Protein AF-U5N2F0-F1 (afdb_monomer_lite)

Radius of gyration: 14.24 Å; chains: 1; bounding box: 28×29×33 Å

InterPro domains:
  IPR009071 High mobility group box domain [PF00505] (1-65)
  IPR009071 High mobility group box domain [PS50118] (1-65)
  IPR009071 High mobility group box domain [SM00398] (1-66)
  IPR036910 High mobility group box domain superfamily [G3DSA:1.10.30.10] (1-67)
  IPR036910 High mobility group box domain superfamily [SSF47095] (1-67)
  IPR050140 SRY-related HMG-box transcription factor-like [PTHR10270] (1-67)

Foldseek 3Di:
DALLCQVLVVVLVVV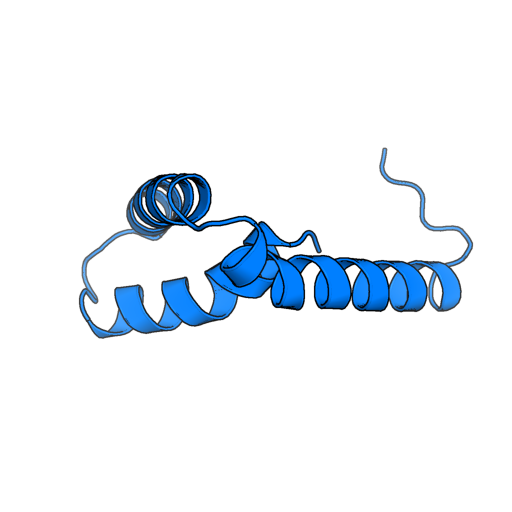CVVPVPDDSVRSVVVSVVVVVVDDPVRSVVSRVVRVVVVVVCCVVCVPDDDD

Structure (mmCIF, N/CA/C/O backbone):
data_AF-U5N2F0-F1
#
_entry.id   AF-U5N2F0-F1
#
loop_
_atom_site.group_PDB
_atom_site.id
_atom_site.type_symbol
_atom_site.label_atom_id
_atom_site.label_alt_id
_atom_site.label_comp_id
_atom_site.label_asym_id
_atom_site.label_entity_id
_atom_site.label_seq_id
_atom_site.pdbx_PDB_ins_code
_atom_site.Cartn_x
_atom_site.Cartn_y
_atom_site.Cartn_z
_atom_site.occupancy
_atom_site.B_iso_or_equiv
_atom_site.auth_seq_id
_atom_site.auth_comp_id
_atom_site.auth_asym_id
_atom_site.auth_atom_id
_atom_site.pdbx_PDB_model_num
ATOM 1 N N . MET A 1 1 ? 2.852 4.458 -9.687 1.00 85.25 1 MET A N 1
ATOM 2 C CA . MET A 1 1 ? 2.250 3.882 -8.459 1.00 85.25 1 MET A CA 1
ATOM 3 C C . MET A 1 1 ? 3.345 3.175 -7.664 1.00 85.25 1 MET A C 1
ATOM 5 O O . MET A 1 1 ? 4.147 2.494 -8.288 1.00 85.25 1 MET A O 1
ATOM 9 N N . ASN A 1 2 ? 3.441 3.374 -6.344 1.00 94.31 2 ASN A N 1
ATOM 10 C CA . ASN A 1 2 ? 4.442 2.700 -5.495 1.00 94.31 2 ASN A CA 1
ATOM 11 C C . ASN A 1 2 ? 3.839 1.487 -4.755 1.00 94.31 2 ASN A C 1
ATOM 13 O O . ASN A 1 2 ? 2.624 1.303 -4.777 1.00 94.31 2 ASN A O 1
ATOM 17 N N . ALA A 1 3 ? 4.674 0.682 -4.088 1.00 96.19 3 ALA A N 1
ATOM 18 C CA . ALA A 1 3 ? 4.255 -0.553 -3.410 1.00 96.19 3 ALA A CA 1
ATOM 19 C C . ALA A 1 3 ? 3.126 -0.331 -2.391 1.00 96.19 3 ALA A C 1
ATOM 21 O O . ALA A 1 3 ? 2.125 -1.045 -2.400 1.00 96.19 3 ALA A O 1
ATOM 22 N N . PHE A 1 4 ? 3.238 0.724 -1.578 1.00 96.88 4 PHE A N 1
ATOM 23 C CA . PHE A 1 4 ? 2.194 1.107 -0.631 1.00 96.88 4 PHE A CA 1
ATOM 24 C C . PHE A 1 4 ? 0.875 1.442 -1.335 1.00 96.88 4 PHE A C 1
ATOM 26 O O . PHE A 1 4 ? -0.187 1.038 -0.877 1.00 96.88 4 PHE A O 1
ATOM 33 N N . MET A 1 5 ? 0.905 2.164 -2.458 1.00 96.25 5 MET A N 1
ATOM 34 C CA . MET A 1 5 ? -0.306 2.483 -3.220 1.00 96.25 5 MET A CA 1
ATOM 35 C C . MET A 1 5 ? -0.957 1.237 -3.835 1.00 96.25 5 MET A C 1
ATOM 37 O O . MET A 1 5 ? -2.185 1.163 -3.859 1.00 96.25 5 MET A O 1
ATOM 41 N N . VAL A 1 6 ? -0.161 0.259 -4.287 1.00 96.81 6 VAL A N 1
ATOM 42 C CA . VAL A 1 6 ? -0.670 -1.025 -4.804 1.00 96.81 6 VAL A CA 1
ATOM 43 C C . VAL A 1 6 ? -1.397 -1.793 -3.697 1.00 96.81 6 VAL A C 1
ATOM 45 O O . VAL A 1 6 ? -2.553 -2.175 -3.871 1.00 96.81 6 VAL A O 1
ATOM 48 N N . TRP A 1 7 ? -0.761 -1.952 -2.534 1.00 97.38 7 TRP A N 1
ATOM 49 C CA . TRP A 1 7 ? -1.341 -2.641 -1.378 1.00 97.38 7 TRP A CA 1
ATOM 50 C C . TRP A 1 7 ? -2.554 -1.901 -0.787 1.00 97.38 7 TRP A C 1
ATOM 52 O O . TRP A 1 7 ? -3.640 -2.467 -0.634 1.00 97.38 7 TRP A O 1
ATOM 62 N N . SER A 1 8 ? -2.401 -0.604 -0.504 1.00 96.94 8 SER A N 1
ATOM 63 C CA . SER A 1 8 ? -3.413 0.203 0.191 1.00 96.94 8 SER A CA 1
ATOM 64 C C . SER A 1 8 ? -4.690 0.391 -0.620 1.00 96.94 8 SER A C 1
ATOM 66 O O . SER A 1 8 ? -5.724 0.691 -0.035 1.00 96.94 8 SER A O 1
ATOM 68 N N . ARG A 1 9 ? -4.675 0.201 -1.946 1.00 95.06 9 ARG A N 1
ATOM 69 C CA . ARG A 1 9 ? -5.890 0.281 -2.771 1.00 95.06 9 ARG A CA 1
ATOM 70 C C . ARG A 1 9 ? -6.942 -0.739 -2.330 1.00 95.06 9 ARG A C 1
ATOM 72 O O . ARG A 1 9 ? -8.105 -0.370 -2.170 1.00 95.06 9 ARG A O 1
ATOM 79 N N . ALA A 1 10 ? -6.541 -1.994 -2.131 1.00 94.56 10 ALA A N 1
ATOM 80 C CA . ALA A 1 10 ? -7.452 -3.050 -1.692 1.00 94.56 10 ALA A CA 1
ATOM 81 C C . ALA A 1 10 ? -7.867 -2.849 -0.228 1.00 94.56 10 ALA A C 1
ATOM 83 O O . ALA A 1 10 ? -9.056 -2.894 0.089 1.00 94.56 10 ALA A O 1
ATOM 84 N N . GLN A 1 11 ? -6.900 -2.534 0.640 1.00 96.1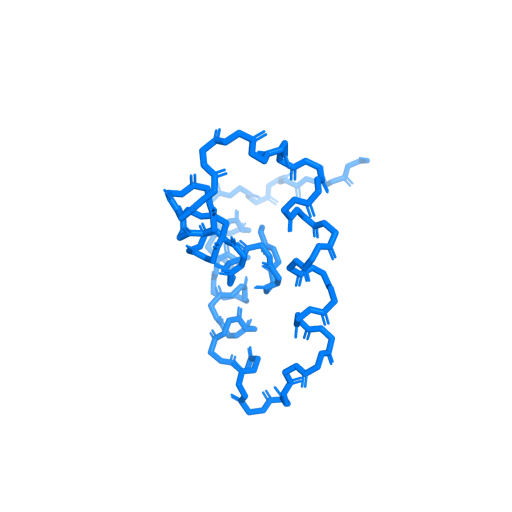2 11 GLN A N 1
ATOM 85 C CA . GLN A 1 11 ? -7.158 -2.347 2.070 1.00 96.12 11 GLN A CA 1
ATOM 86 C C . GLN A 1 11 ? -8.045 -1.132 2.356 1.00 96.12 11 GLN A C 1
ATOM 88 O O . GLN A 1 11 ? -8.964 -1.216 3.165 1.00 96.12 11 GLN A O 1
ATOM 93 N N . ARG A 1 12 ? -7.856 -0.023 1.628 1.00 96.62 12 ARG A N 1
ATOM 94 C CA . ARG A 1 12 ? -8.718 1.165 1.721 1.00 96.62 12 ARG A CA 1
ATOM 95 C C . ARG A 1 12 ? -10.159 0.828 1.374 1.00 96.62 12 ARG A C 1
ATOM 97 O O . ARG A 1 12 ? -11.054 1.257 2.090 1.00 96.62 12 ARG A O 1
ATOM 104 N N . ARG A 1 13 ? -10.388 0.058 0.301 1.00 95.75 13 ARG A N 1
ATOM 105 C CA . ARG A 1 13 ? -11.742 -0.360 -0.091 1.00 95.75 13 ARG A CA 1
ATOM 106 C C . ARG A 1 13 ? -12.398 -1.182 1.015 1.00 95.75 13 ARG A C 1
ATOM 108 O O . ARG A 1 13 ? -13.541 -0.907 1.349 1.00 95.75 13 ARG A O 1
ATOM 115 N N . LYS A 1 14 ?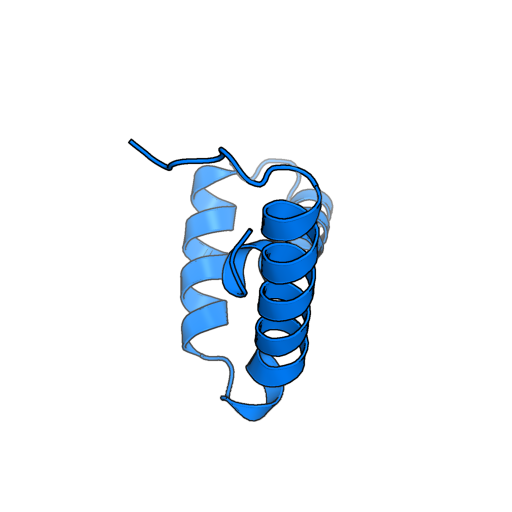 -11.673 -2.144 1.590 1.00 96.31 14 LYS A N 1
ATOM 116 C CA . LYS A 1 14 ? -12.165 -2.948 2.713 1.00 96.31 14 LYS A CA 1
ATOM 117 C C . LYS A 1 14 ? -12.514 -2.066 3.918 1.00 96.31 14 LYS A C 1
ATOM 119 O O . LYS A 1 14 ? -13.649 -2.079 4.371 1.00 96.31 14 LYS A O 1
ATOM 124 N N . MET A 1 15 ? -11.586 -1.215 4.358 1.00 95.75 15 MET A N 1
ATOM 125 C CA . MET A 1 15 ? -11.790 -0.351 5.525 1.00 95.75 15 MET A CA 1
ATOM 126 C C . MET A 1 15 ? -12.942 0.645 5.335 1.00 95.75 15 MET A C 1
ATOM 128 O O . MET A 1 15 ? -13.670 0.907 6.287 1.00 95.75 15 MET A O 1
ATOM 132 N N . ALA A 1 16 ? -13.130 1.169 4.120 1.00 95.81 16 ALA A N 1
ATOM 133 C CA . ALA A 1 16 ? -14.243 2.057 3.793 1.00 95.81 16 ALA A CA 1
ATOM 134 C C . ALA A 1 16 ? -15.604 1.338 3.798 1.00 95.81 16 ALA A C 1
ATOM 136 O O . ALA A 1 16 ? -16.600 1.945 4.179 1.00 95.81 16 ALA A O 1
ATOM 137 N N . LEU A 1 17 ? -15.655 0.061 3.401 1.00 96.00 17 LEU A N 1
ATOM 138 C CA . LEU A 1 17 ? -16.871 -0.757 3.502 1.00 96.00 17 LEU A CA 1
ATOM 139 C C . LEU A 1 17 ? -17.198 -1.086 4.962 1.00 96.00 17 LEU A C 1
ATOM 141 O O . LEU A 1 17 ? -18.348 -0.953 5.372 1.00 96.00 17 LEU A O 1
ATOM 145 N N . ASP A 1 18 ? -16.182 -1.446 5.747 1.00 95.25 18 ASP A N 1
ATOM 146 C CA . ASP A 1 18 ? -16.336 -1.776 7.167 1.00 95.25 18 ASP A CA 1
ATOM 147 C C . ASP A 1 18 ? -16.649 -0.526 8.013 1.00 95.25 18 ASP A C 1
ATOM 149 O O . ASP A 1 18 ? -17.298 -0.612 9.053 1.00 95.25 18 ASP A O 1
ATOM 153 N N . ASN A 1 19 ? -16.203 0.658 7.570 1.00 93.56 19 ASN A N 1
ATOM 154 C CA . ASN A 1 19 ? -16.378 1.927 8.278 1.00 93.56 19 ASN A CA 1
ATOM 155 C C . ASN A 1 19 ? -16.864 3.045 7.330 1.00 93.56 19 ASN A C 1
ATOM 157 O O . ASN A 1 19 ? -16.104 3.975 7.045 1.00 93.56 19 ASN A O 1
ATOM 161 N N . PRO A 1 20 ? -18.137 3.037 6.885 1.00 93.88 20 PRO A N 1
ATOM 162 C CA . PRO A 1 20 ? -18.631 3.968 5.859 1.00 93.88 20 PRO A CA 1
ATOM 163 C C . PRO A 1 20 ? -18.569 5.454 6.237 1.00 93.88 20 PRO A C 1
ATOM 165 O O . PRO A 1 20 ? -18.584 6.321 5.368 1.00 93.88 20 PRO A O 1
ATOM 168 N N . LYS A 1 21 ? -18.507 5.766 7.537 1.00 95.31 21 LYS A N 1
ATOM 169 C CA . LYS A 1 21 ? -18.397 7.141 8.058 1.00 95.31 21 LYS A CA 1
ATOM 170 C C . LYS A 1 21 ? -16.947 7.606 8.230 1.00 95.31 21 LYS A C 1
ATOM 172 O O . LYS A 1 21 ? -16.716 8.765 8.567 1.00 95.31 21 LYS A O 1
ATOM 177 N N . MET A 1 22 ? -15.970 6.713 8.061 1.00 94.75 22 MET A N 1
ATOM 178 C CA . MET A 1 22 ? -14.563 7.046 8.251 1.00 94.75 22 MET A CA 1
ATOM 179 C C . MET A 1 22 ? -14.044 7.838 7.055 1.00 94.75 22 MET A C 1
ATOM 181 O O . MET A 1 22 ? -14.167 7.424 5.904 1.00 94.75 22 MET A O 1
ATOM 185 N N . HIS A 1 23 ? -13.422 8.982 7.329 1.00 95.62 23 HIS A N 1
ATOM 186 C CA . HIS A 1 23 ? -12.868 9.819 6.277 1.00 95.62 23 HIS A CA 1
ATOM 187 C C . HIS A 1 23 ? -11.606 9.193 5.659 1.00 95.62 23 HIS A C 1
ATOM 189 O O . HIS A 1 23 ? -10.783 8.587 6.347 1.00 95.62 23 HIS A O 1
ATOM 195 N N . ASN A 1 24 ? -11.395 9.404 4.358 1.00 92.38 24 ASN A N 1
ATOM 196 C CA . ASN A 1 24 ? -10.274 8.809 3.619 1.00 92.38 24 ASN A CA 1
ATOM 197 C C . ASN A 1 24 ? -8.888 9.196 4.169 1.00 92.38 24 ASN A C 1
ATOM 199 O O . ASN A 1 24 ? -7.935 8.419 4.054 1.00 92.38 24 ASN A O 1
ATOM 203 N N . SER A 1 25 ? -8.759 10.389 4.760 1.00 95.81 25 SER A N 1
ATOM 204 C CA . SER A 1 25 ? -7.516 10.823 5.411 1.00 95.81 25 SER A CA 1
ATOM 205 C C . SER A 1 25 ? -7.184 9.969 6.637 1.00 95.81 25 SER A C 1
ATOM 207 O O . SER A 1 25 ? -6.023 9.620 6.837 1.00 95.81 25 SER A O 1
ATOM 209 N N . GLU A 1 26 ? -8.196 9.581 7.411 1.00 96.56 26 GLU A N 1
ATOM 210 C CA . GLU A 1 26 ? -8.051 8.720 8.584 1.00 96.56 26 GLU A CA 1
ATOM 211 C C . GLU A 1 26 ? -7.720 7.282 8.170 1.00 96.56 26 GLU A C 1
ATOM 213 O O . GLU A 1 26 ? -6.760 6.700 8.675 1.00 96.56 26 GLU A O 1
ATOM 218 N N . ILE A 1 27 ? -8.415 6.755 7.155 1.00 96.50 27 ILE A N 1
ATOM 219 C CA . ILE A 1 27 ? -8.087 5.450 6.557 1.00 96.50 27 ILE A CA 1
ATOM 220 C C . ILE A 1 27 ? -6.623 5.433 6.096 1.00 96.50 27 ILE A C 1
ATOM 222 O O . ILE A 1 27 ? -5.875 4.504 6.388 1.00 96.50 27 ILE A O 1
ATOM 226 N N . SER A 1 28 ? -6.175 6.488 5.412 1.00 95.75 28 SER A N 1
ATOM 227 C CA . SER A 1 28 ? -4.804 6.562 4.898 1.00 95.75 28 SER A CA 1
ATOM 228 C C . SER A 1 28 ? -3.752 6.593 6.011 1.00 95.75 28 SER A C 1
ATOM 230 O O . SER A 1 28 ? -2.705 5.963 5.859 1.00 95.75 28 SER A O 1
ATOM 232 N N . LYS A 1 29 ? -4.028 7.266 7.140 1.00 97.31 29 LYS A N 1
ATOM 233 C CA . LYS A 1 29 ? -3.149 7.244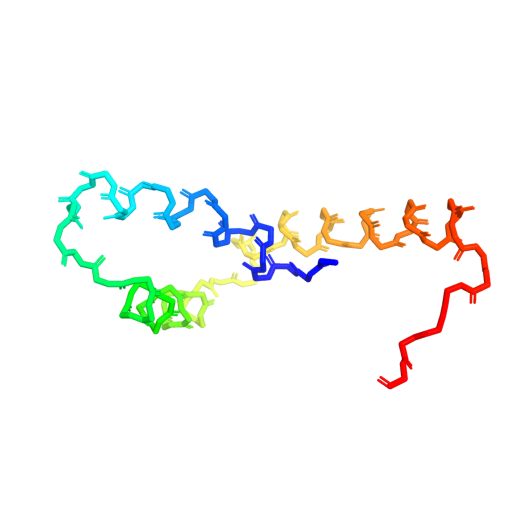 8.322 1.00 97.31 29 LYS A CA 1
ATOM 234 C C . LYS A 1 29 ? -3.021 5.834 8.900 1.00 97.31 29 LYS A C 1
ATOM 236 O O . LYS A 1 29 ? -1.899 5.380 9.122 1.00 97.31 29 LYS A O 1
ATOM 241 N N . ARG A 1 30 ? -4.143 5.131 9.090 1.00 96.81 30 ARG A N 1
ATOM 242 C CA . ARG A 1 30 ? -4.163 3.761 9.636 1.00 96.81 30 ARG A CA 1
ATOM 243 C C . ARG A 1 30 ? -3.421 2.778 8.740 1.00 96.81 30 ARG A C 1
ATOM 245 O O . ARG A 1 30 ? -2.510 2.099 9.204 1.00 96.81 30 ARG A O 1
ATOM 252 N N . LEU A 1 31 ? -3.713 2.803 7.440 1.00 97.62 31 LEU A N 1
ATOM 253 C CA . LEU A 1 31 ? -3.016 1.976 6.454 1.00 97.62 31 LEU A CA 1
ATOM 254 C C . LEU A 1 31 ? -1.513 2.272 6.411 1.00 97.62 31 LEU A C 1
ATOM 256 O O . LEU A 1 31 ? -0.711 1.361 6.240 1.00 97.62 31 LEU A O 1
ATOM 260 N N . GLY A 1 32 ? -1.105 3.533 6.581 1.00 97.69 32 GLY A N 1
ATOM 261 C CA . GLY A 1 32 ? 0.309 3.894 6.687 1.00 97.69 32 GLY A CA 1
ATOM 262 C C . GLY A 1 32 ? 0.999 3.263 7.902 1.00 97.69 32 GLY A C 1
ATOM 263 O O . GLY A 1 32 ? 2.161 2.872 7.803 1.00 97.69 32 GLY A O 1
ATOM 264 N N . GLY A 1 33 ? 0.289 3.142 9.026 1.00 97.69 33 GLY A N 1
ATOM 265 C CA . GLY A 1 33 ? 0.753 2.419 10.212 1.00 97.69 33 GLY A CA 1
ATOM 266 C C . GLY A 1 33 ? 0.870 0.917 9.962 1.00 97.69 33 GLY A C 1
ATOM 267 O O . GLY A 1 33 ? 1.945 0.351 10.140 1.00 97.69 33 GLY A O 1
ATOM 268 N N . GLU A 1 34 ? -0.198 0.292 9.466 1.00 97.12 34 GLU A N 1
ATOM 269 C CA . GLU A 1 34 ? -0.229 -1.139 9.132 1.00 97.12 34 GLU A CA 1
ATOM 270 C C . GLU A 1 34 ? 0.874 -1.524 8.138 1.00 97.12 34 GLU A C 1
ATOM 272 O O . GLU A 1 34 ? 1.609 -2.481 8.365 1.00 97.12 34 GLU A O 1
ATOM 277 N N . TRP A 1 35 ? 1.075 -0.728 7.083 1.00 97.81 35 TRP A N 1
ATOM 278 C CA . TRP A 1 35 ? 2.134 -0.970 6.104 1.00 97.81 35 TRP A CA 1
ATOM 279 C C . TRP A 1 35 ? 3.525 -1.008 6.735 1.00 97.81 35 TRP A C 1
ATOM 281 O O . TRP A 1 35 ? 4.367 -1.799 6.321 1.00 97.81 35 TRP A O 1
ATOM 291 N N . LYS A 1 36 ? 3.800 -0.154 7.727 1.00 97.19 36 LYS A N 1
ATOM 292 C CA . LYS A 1 36 ? 5.101 -0.157 8.410 1.00 97.19 36 LYS A CA 1
ATOM 293 C C . LYS A 1 36 ? 5.321 -1.449 9.191 1.00 97.19 36 LYS A C 1
ATOM 295 O O . LYS A 1 36 ? 6.455 -1.916 9.213 1.00 97.19 36 LYS A O 1
ATOM 300 N N . LEU A 1 37 ? 4.256 -2.009 9.762 1.00 97.81 37 LEU A N 1
ATOM 301 C CA . LEU A 1 37 ? 4.289 -3.229 10.568 1.00 97.81 37 LEU A CA 1
ATOM 302 C C . LEU A 1 37 ? 4.406 -4.511 9.737 1.00 97.81 37 LEU A C 1
ATOM 304 O O . LEU A 1 37 ? 4.876 -5.512 10.267 1.00 97.81 37 LEU A O 1
ATOM 308 N N . LEU A 1 38 ? 4.024 -4.491 8.455 1.00 97.50 38 LEU A N 1
ATOM 309 C CA . LEU A 1 38 ? 4.212 -5.648 7.577 1.00 97.50 38 LEU A CA 1
ATOM 310 C C . LEU A 1 38 ? 5.694 -6.017 7.455 1.00 97.50 38 LEU A C 1
ATOM 312 O O . LEU A 1 38 ? 6.556 -5.149 7.273 1.00 97.50 38 LEU A O 1
ATOM 316 N N . SER A 1 39 ? 5.977 -7.313 7.471 1.00 98.12 39 SER A N 1
ATOM 317 C CA . SER A 1 39 ? 7.301 -7.851 7.176 1.00 98.12 39 SER A CA 1
ATOM 318 C C . SER A 1 39 ? 7.687 -7.628 5.711 1.00 98.12 39 SER A C 1
ATOM 320 O O . SER A 1 39 ? 6.847 -7.392 4.836 1.00 98.12 39 SER A O 1
ATOM 322 N N . ASP A 1 40 ? 8.978 -7.736 5.411 1.00 96.38 40 ASP A N 1
ATOM 323 C CA . ASP A 1 40 ? 9.470 -7.610 4.037 1.00 96.38 40 ASP A CA 1
ATOM 324 C C . ASP A 1 40 ? 8.882 -8.683 3.114 1.00 96.38 40 ASP A C 1
ATOM 326 O O . ASP A 1 40 ? 8.571 -8.400 1.956 1.00 96.38 40 ASP A O 1
ATOM 330 N N . SER A 1 41 ? 8.657 -9.886 3.644 1.00 97.81 41 SER A N 1
ATOM 331 C CA . SER A 1 41 ? 8.011 -10.997 2.944 1.00 97.81 41 SER A CA 1
ATOM 332 C C . SER A 1 41 ? 6.568 -10.664 2.560 1.00 97.81 41 SER A C 1
ATOM 334 O O . SER A 1 41 ? 6.159 -10.920 1.430 1.00 97.81 41 SER A O 1
ATOM 336 N N . GLU A 1 42 ? 5.811 -10.027 3.457 1.00 97.38 42 GLU A N 1
ATOM 337 C CA . GLU A 1 42 ? 4.437 -9.578 3.185 1.00 97.38 42 GLU A CA 1
ATOM 338 C C . GLU A 1 42 ? 4.398 -8.393 2.216 1.00 97.38 42 GLU A C 1
ATOM 340 O O . GLU A 1 42 ? 3.490 -8.282 1.393 1.00 97.38 42 GLU A O 1
ATOM 345 N N . LYS A 1 43 ? 5.399 -7.508 2.272 1.00 97.69 43 LYS A N 1
ATOM 346 C CA . LYS A 1 43 ? 5.530 -6.377 1.342 1.00 97.69 43 LYS A CA 1
ATOM 347 C C . LYS A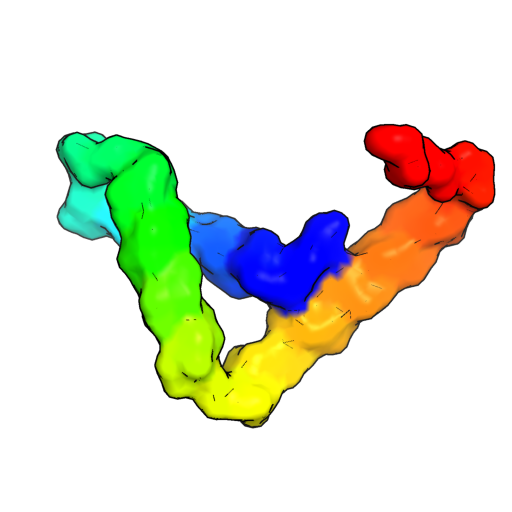 1 43 ? 5.967 -6.818 -0.054 1.00 97.69 43 LYS A C 1
ATOM 349 O O . LYS A 1 43 ? 5.672 -6.117 -1.028 1.00 97.69 43 LYS A O 1
ATOM 354 N N . ARG A 1 44 ? 6.675 -7.948 -0.169 1.00 97.62 44 ARG A N 1
ATOM 355 C CA . ARG A 1 44 ? 7.366 -8.372 -1.393 1.00 97.62 44 ARG A CA 1
ATOM 356 C C . ARG A 1 44 ? 6.470 -8.424 -2.635 1.00 97.62 44 ARG A C 1
ATOM 358 O O . ARG A 1 44 ? 6.859 -7.805 -3.628 1.00 97.62 44 ARG A O 1
ATOM 365 N N . PRO A 1 45 ? 5.270 -9.034 -2.601 1.00 97.94 45 PRO A N 1
ATOM 366 C CA . PRO A 1 45 ? 4.402 -9.090 -3.776 1.00 97.94 45 PRO A CA 1
ATOM 367 C C . PRO A 1 45 ? 4.022 -7.695 -4.292 1.00 97.94 45 PRO A C 1
ATOM 369 O O . PRO A 1 45 ? 3.997 -7.449 -5.496 1.00 97.94 45 PRO A O 1
ATOM 372 N N . PHE A 1 46 ? 3.787 -6.743 -3.386 1.00 97.62 46 PHE A N 1
ATOM 373 C CA . PHE A 1 46 ? 3.396 -5.374 -3.736 1.00 97.62 46 PHE A CA 1
ATOM 374 C C . PHE A 1 46 ? 4.575 -4.539 -4.239 1.00 97.62 46 PHE A C 1
ATOM 376 O O . PHE A 1 46 ? 4.394 -3.647 -5.070 1.00 97.62 46 PHE A O 1
ATOM 383 N N . ILE A 1 47 ? 5.787 -4.823 -3.755 1.00 97.31 47 ILE A N 1
ATOM 384 C CA . ILE A 1 47 ? 7.023 -4.225 -4.269 1.00 97.31 47 ILE A CA 1
ATOM 385 C C . ILE A 1 47 ? 7.265 -4.672 -5.708 1.00 97.31 47 ILE A C 1
ATOM 387 O O . ILE A 1 47 ? 7.542 -3.833 -6.568 1.00 97.31 47 ILE A O 1
ATOM 391 N N . ASP A 1 48 ? 7.144 -5.969 -5.976 1.00 97.56 48 ASP A N 1
ATOM 392 C CA . ASP A 1 48 ? 7.392 -6.520 -7.305 1.00 97.56 48 ASP A CA 1
ATOM 393 C C . ASP A 1 48 ? 6.315 -6.062 -8.303 1.00 97.56 48 ASP A C 1
ATOM 395 O O . ASP A 1 48 ? 6.646 -5.627 -9.409 1.00 97.56 48 ASP A O 1
ATOM 399 N N . GLU A 1 49 ? 5.050 -5.982 -7.880 1.00 97.31 49 GLU A N 1
ATOM 400 C CA . GLU A 1 49 ? 3.982 -5.414 -8.708 1.00 97.31 49 GLU A CA 1
ATOM 401 C C . GLU A 1 49 ? 4.179 -3.913 -8.977 1.00 97.31 49 GLU A C 1
ATOM 403 O O . GLU A 1 49 ? 4.004 -3.447 -10.104 1.00 97.31 49 GLU A O 1
ATOM 408 N N . ALA A 1 50 ? 4.618 -3.130 -7.987 1.00 97.00 50 ALA A N 1
ATOM 409 C CA . ALA A 1 50 ? 4.925 -1.717 -8.208 1.00 97.00 50 ALA A CA 1
ATOM 410 C C . ALA A 1 50 ? 6.084 -1.517 -9.197 1.00 97.00 50 ALA A C 1
ATOM 412 O O . ALA A 1 50 ? 6.036 -0.593 -10.014 1.00 97.00 50 ALA A O 1
ATOM 413 N N . LYS A 1 51 ? 7.107 -2.383 -9.164 1.00 96.69 51 LYS A N 1
ATOM 414 C CA . LYS A 1 51 ? 8.186 -2.381 -10.166 1.00 96.69 51 LYS A CA 1
ATOM 415 C C . LYS A 1 51 ? 7.644 -2.701 -11.556 1.00 96.69 51 LYS A C 1
ATOM 417 O O . LYS A 1 51 ? 7.972 -1.980 -12.497 1.00 96.69 51 LYS A O 1
ATOM 422 N N . ARG A 1 52 ? 6.785 -3.719 -11.680 1.00 96.69 52 ARG A N 1
ATOM 423 C CA . ARG A 1 52 ? 6.142 -4.091 -12.948 1.00 96.69 52 ARG A CA 1
ATOM 424 C C . ARG A 1 52 ? 5.338 -2.927 -13.525 1.00 96.69 52 ARG A C 1
ATOM 426 O O . ARG A 1 52 ? 5.550 -2.549 -14.673 1.00 96.69 52 ARG A O 1
ATOM 433 N N . LEU A 1 53 ? 4.477 -2.308 -12.716 1.00 95.50 53 LEU A N 1
ATOM 434 C CA . LEU A 1 53 ? 3.668 -1.156 -13.126 1.00 95.50 53 LEU A CA 1
ATOM 435 C C . LEU A 1 53 ? 4.530 0.049 -13.515 1.00 95.50 53 LEU A C 1
ATOM 437 O O . LEU A 1 53 ? 4.216 0.745 -14.477 1.00 95.50 53 LEU A O 1
ATOM 441 N N . ARG A 1 54 ? 5.633 0.293 -12.797 1.00 93.69 54 ARG A N 1
ATOM 442 C CA . ARG A 1 54 ? 6.588 1.346 -13.159 1.00 93.69 54 ARG A CA 1
ATOM 443 C C . ARG A 1 54 ? 7.240 1.064 -14.512 1.00 93.69 54 ARG A C 1
ATOM 445 O O . ARG A 1 54 ? 7.329 1.981 -15.317 1.00 93.69 54 ARG A O 1
ATOM 452 N N . ALA A 1 55 ? 7.672 -0.170 -14.766 1.00 94.12 55 ALA A N 1
ATOM 453 C CA . ALA A 1 55 ? 8.285 -0.548 -16.038 1.00 94.12 55 ALA A CA 1
ATOM 454 C C . ALA A 1 55 ? 7.307 -0.397 -17.214 1.00 94.12 55 ALA A C 1
ATOM 456 O O . ALA A 1 55 ? 7.677 0.165 -18.242 1.00 94.12 55 ALA A O 1
ATOM 457 N N . VAL A 1 56 ? 6.051 -0.826 -17.038 1.00 95.06 56 VAL A N 1
ATOM 458 C CA . VAL A 1 56 ? 4.983 -0.626 -18.033 1.00 95.06 56 VAL A CA 1
ATOM 459 C C . VAL A 1 56 ? 4.780 0.863 -18.311 1.00 95.06 56 VAL A C 1
ATOM 461 O O . VAL A 1 56 ? 4.867 1.279 -19.459 1.00 95.06 56 VAL A O 1
ATOM 464 N N . HIS A 1 57 ? 4.626 1.680 -17.268 1.00 94.25 57 HIS A N 1
ATOM 465 C CA . HIS A 1 57 ? 4.412 3.118 -17.427 1.00 94.25 57 HIS A CA 1
ATOM 466 C C . HIS A 1 57 ? 5.577 3.822 -18.139 1.00 94.25 57 HIS A C 1
ATOM 468 O O . HIS A 1 57 ? 5.343 4.664 -18.995 1.00 94.25 57 HIS A O 1
ATOM 474 N N . MET A 1 58 ? 6.829 3.464 -17.832 1.00 92.44 58 MET A N 1
ATOM 475 C CA . MET A 1 58 ? 7.999 4.020 -18.528 1.00 92.44 58 MET A CA 1
ATOM 476 C C . MET A 1 58 ? 8.046 3.605 -20.005 1.00 92.44 58 MET A C 1
ATOM 478 O O . MET A 1 58 ? 8.479 4.387 -20.843 1.00 92.44 58 MET A O 1
ATOM 482 N N . LYS A 1 59 ? 7.601 2.384 -20.333 1.00 94.00 59 LYS A N 1
ATOM 483 C CA . LYS A 1 59 ? 7.519 1.905 -21.720 1.00 94.00 59 LYS A CA 1
ATOM 484 C C . LYS A 1 59 ? 6.418 2.625 -22.504 1.00 94.00 59 LYS A C 1
ATOM 486 O O . LYS A 1 59 ? 6.625 2.958 -23.664 1.00 94.00 59 LYS A O 1
ATOM 491 N N . GLU A 1 60 ? 5.258 2.832 -21.886 1.00 95.56 60 GLU A N 1
ATOM 492 C CA . GLU A 1 60 ? 4.100 3.489 -22.510 1.00 95.56 60 GLU A CA 1
ATOM 493 C C . GLU A 1 60 ? 4.253 5.013 -22.584 1.00 95.56 60 GLU A C 1
ATOM 495 O O . GLU A 1 60 ? 3.700 5.649 -23.478 1.00 95.56 60 GLU A O 1
ATOM 500 N N . HIS A 1 61 ? 5.029 5.600 -21.671 1.00 93.19 61 HIS A N 1
ATOM 501 C CA . HIS A 1 61 ? 5.276 7.035 -21.600 1.00 93.19 61 HIS A CA 1
ATOM 502 C C . HIS A 1 61 ? 6.785 7.323 -21.504 1.00 93.19 61 HIS A C 1
ATOM 504 O O . HIS A 1 61 ? 7.271 7.718 -20.440 1.00 93.19 61 HIS A O 1
ATOM 510 N N . PRO A 1 62 ? 7.544 7.139 -22.600 1.00 90.94 62 PRO A N 1
ATOM 511 C CA . PRO A 1 62 ? 9.003 7.282 -22.594 1.00 90.94 62 PRO A CA 1
ATOM 512 C C . PRO A 1 62 ? 9.477 8.702 -22.239 1.00 90.94 62 PRO A C 1
ATOM 514 O O . PRO A 1 62 ? 10.526 8.860 -21.618 1.00 90.94 62 PRO A O 1
ATOM 517 N N . ASP A 1 63 ? 8.677 9.726 -22.550 1.00 93.00 63 ASP A N 1
ATOM 518 C CA . ASP A 1 63 ? 8.982 11.132 -22.245 1.00 93.00 63 ASP A CA 1
ATOM 519 C C . ASP A 1 63 ? 8.458 11.593 -20.875 1.00 93.00 63 ASP A C 1
ATOM 521 O O . ASP A 1 63 ? 8.579 12.768 -20.511 1.00 93.00 63 ASP A O 1
ATOM 525 N N . TYR A 1 64 ? 7.858 10.690 -20.091 1.00 90.56 64 TYR A N 1
ATOM 526 C CA . TYR A 1 64 ? 7.301 11.042 -18.791 1.00 90.56 64 TYR A CA 1
ATOM 527 C C . TYR A 1 64 ? 8.402 11.460 -17.811 1.00 90.56 64 TYR A C 1
ATOM 529 O O . TYR A 1 64 ? 9.252 10.664 -17.405 1.00 90.56 64 TYR A O 1
ATOM 537 N N . LYS A 1 65 ? 8.340 12.716 -17.359 1.00 85.12 65 LYS A N 1
ATOM 538 C CA . LYS A 1 65 ? 9.175 13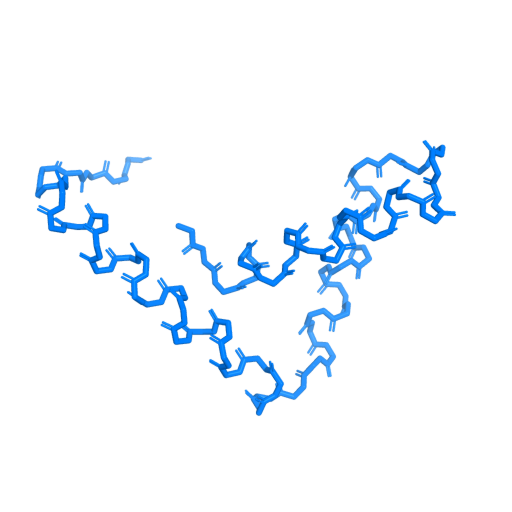.254 -16.282 1.00 85.12 65 LYS A CA 1
ATOM 539 C C . LYS A 1 65 ? 8.290 13.799 -15.173 1.00 85.12 65 LYS A C 1
ATOM 541 O O . LYS A 1 65 ? 7.457 14.671 -15.401 1.00 85.12 65 LYS A O 1
ATOM 546 N N . TYR A 1 66 ? 8.511 13.300 -13.963 1.00 82.44 66 TYR A N 1
ATOM 547 C CA . TYR A 1 66 ? 7.949 13.893 -12.756 1.00 82.44 66 TYR A CA 1
ATOM 548 C C . TYR A 1 66 ? 8.680 15.221 -12.494 1.00 82.44 66 TYR A C 1
ATOM 550 O O . TYR A 1 66 ? 9.907 15.209 -12.379 1.00 82.44 66 TYR A O 1
ATOM 558 N N . ARG A 1 67 ? 7.954 16.344 -12.489 1.00 70.75 67 ARG A N 1
ATOM 559 C CA . ARG A 1 67 ? 8.464 17.679 -12.133 1.00 70.75 67 ARG A CA 1
ATOM 560 C C . ARG A 1 67 ? 8.100 18.016 -10.696 1.00 70.75 67 ARG A C 1
ATOM 562 O O . ARG A 1 67 ? 6.983 17.633 -10.285 1.00 70.75 67 ARG A O 1
#

Secondary structure (DSSP, 8-state):
--HHHHHHHHHHHHHHHH-TTS-HHHHHHHHHHHHHHS-HHHHHHHHHHHHHHHHHHHHH-TT----

Sequence (67 aa):
MNAFMVWSRAQRRKMALDNPKMHNSEISKRLGGEWKLLSDSEKRPFIDEAKRLRAVHMKEHPDYKYR

Organism: Hypophthalmichthys nobilis (NCBI:txid7965)

pLDDT: mean 95.01, std 4.2, range [70.75, 98.12]